Protein AF-A0A6P2D6J0-F1 (afdb_monomer_lite)

Secondary structure (DSSP, 8-state):
-------------------TT---SEEEEEEEEEEETTEEEEEEEEEEBPSSSSS-BPPPEEEEEEEE--GGGHHHHHHHHHHHHHHTTS-PEEEE-BTTB-THHHHS--BPTT----S-SEE--TT----SS--HHHHTSHHHHHHHHHHHHHHH-

pLDDT: mean 81.2, std 18.76, range [37.69, 97.62]

Radius of gyration: 19.28 Å; chains: 1; bounding box: 47×38×71 Å

Structure (mmCIF, N/CA/C/O backbone):
data_AF-A0A6P2D6J0-F1
#
_entry.id   AF-A0A6P2D6J0-F1
#
loop_
_atom_site.group_PDB
_atom_site.id
_atom_site.type_symbol
_atom_site.label_atom_id
_atom_site.label_alt_id
_atom_site.label_comp_id
_atom_site.label_asym_id
_atom_site.label_entity_id
_atom_site.label_seq_id
_atom_site.pdbx_PDB_ins_code
_atom_site.Cartn_x
_atom_site.Cartn_y
_atom_site.Cartn_z
_atom_site.occupancy
_atom_site.B_iso_or_equiv
_atom_site.auth_seq_id
_atom_site.auth_comp_id
_atom_site.auth_asym_id
_atom_site.auth_atom_id
_atom_site.pdbx_PDB_model_num
ATOM 1 N N . MET A 1 1 ? 31.123 -26.887 -52.096 1.00 39.44 1 MET A N 1
ATOM 2 C CA . MET A 1 1 ? 31.564 -25.493 -51.873 1.00 39.44 1 MET A CA 1
ATOM 3 C C . MET A 1 1 ? 30.601 -24.848 -50.894 1.00 39.44 1 MET A C 1
ATOM 5 O O . MET A 1 1 ? 29.450 -24.610 -51.234 1.00 39.44 1 MET A O 1
ATOM 9 N N . THR A 1 2 ? 31.045 -24.690 -49.653 1.00 40.06 2 THR A N 1
ATOM 10 C CA . THR A 1 2 ? 30.242 -24.267 -48.502 1.00 40.06 2 THR A CA 1
ATOM 11 C C . THR A 1 2 ? 30.037 -22.753 -48.548 1.00 40.06 2 THR A C 1
ATOM 13 O O . THR A 1 2 ? 31.012 -22.007 -48.539 1.00 40.06 2 THR A O 1
ATOM 16 N N . ARG A 1 3 ? 28.787 -22.286 -48.628 1.00 41.44 3 ARG A N 1
ATOM 17 C CA . ARG A 1 3 ? 28.443 -20.860 -48.526 1.00 41.44 3 ARG A CA 1
ATOM 18 C C . ARG A 1 3 ? 27.854 -20.601 -47.142 1.00 41.44 3 ARG A C 1
ATOM 20 O O . ARG A 1 3 ? 26.688 -20.892 -46.906 1.00 41.44 3 ARG A O 1
ATOM 27 N N . PHE A 1 4 ? 28.677 -20.089 -46.232 1.00 40.06 4 PHE A N 1
ATOM 28 C CA . PHE A 1 4 ? 28.226 -19.546 -44.952 1.00 40.06 4 PHE A CA 1
ATOM 29 C C . PHE A 1 4 ? 27.690 -18.127 -45.180 1.00 40.06 4 PHE A C 1
ATOM 31 O O . PHE A 1 4 ? 28.446 -17.230 -45.544 1.00 40.06 4 PHE A O 1
ATOM 38 N N . LEU A 1 5 ? 26.386 -17.930 -44.981 1.00 45.16 5 LEU A N 1
ATOM 39 C CA . LEU A 1 5 ? 25.784 -16.605 -44.832 1.00 45.16 5 LEU A CA 1
ATOM 40 C C . LEU A 1 5 ? 25.879 -16.214 -43.355 1.00 45.16 5 LEU A C 1
ATOM 42 O O . LEU A 1 5 ? 25.253 -16.833 -42.498 1.00 45.16 5 LEU A O 1
ATOM 46 N N . VAL A 1 6 ? 26.698 -15.206 -43.062 1.00 45.59 6 VAL A N 1
ATOM 47 C CA . VAL A 1 6 ? 26.835 -14.613 -41.729 1.00 45.59 6 VAL A CA 1
ATOM 48 C C . VAL A 1 6 ? 25.653 -13.670 -41.506 1.00 45.59 6 VAL A C 1
ATOM 50 O O . VAL A 1 6 ? 25.569 -12.616 -42.133 1.00 45.59 6 VAL A O 1
ATOM 53 N N . ALA A 1 7 ? 24.731 -14.049 -40.622 1.00 47.78 7 ALA A N 1
ATOM 54 C CA . ALA A 1 7 ? 23.700 -13.153 -40.113 1.00 47.78 7 ALA A CA 1
ATOM 55 C C . ALA A 1 7 ? 24.291 -12.318 -38.967 1.00 47.78 7 ALA A C 1
ATOM 57 O O . ALA A 1 7 ? 24.596 -12.843 -37.897 1.00 47.78 7 ALA A O 1
ATOM 58 N N . VAL A 1 8 ? 24.471 -11.016 -39.192 1.00 44.19 8 VAL A N 1
ATOM 59 C CA . VAL A 1 8 ? 24.846 -10.066 -38.137 1.00 44.19 8 VAL A CA 1
ATOM 60 C C . VAL A 1 8 ? 23.579 -9.705 -37.364 1.00 44.19 8 VAL A C 1
ATOM 62 O O . VAL A 1 8 ? 22.770 -8.898 -37.816 1.00 44.19 8 VAL A O 1
ATOM 65 N N . ALA A 1 9 ? 23.385 -10.335 -36.207 1.00 45.41 9 ALA A N 1
ATOM 66 C CA . ALA A 1 9 ? 22.351 -9.946 -35.258 1.00 45.41 9 ALA A CA 1
ATOM 67 C C . ALA A 1 9 ? 22.797 -8.666 -34.533 1.00 45.41 9 ALA A C 1
ATOM 69 O O . ALA A 1 9 ? 23.731 -8.684 -33.731 1.00 45.41 9 ALA A O 1
ATOM 70 N N . ALA A 1 10 ? 22.144 -7.543 -34.834 1.00 42.78 10 ALA A N 1
ATOM 71 C CA . ALA A 1 10 ? 22.329 -6.295 -34.107 1.00 42.78 10 ALA A CA 1
ATOM 72 C C . ALA A 1 10 ? 21.744 -6.441 -32.694 1.00 42.78 10 ALA A C 1
ATOM 74 O O . ALA A 1 10 ? 20.528 -6.441 -32.504 1.00 42.78 10 ALA A O 1
ATOM 75 N N . VAL A 1 11 ? 22.616 -6.586 -31.697 1.00 42.88 11 VAL A N 1
ATOM 76 C CA . VAL A 1 11 ? 22.232 -6.554 -30.284 1.00 42.88 11 VAL A CA 1
ATOM 77 C C . VAL A 1 11 ? 21.921 -5.103 -29.923 1.00 42.88 11 VAL A C 1
ATOM 79 O O . VAL A 1 11 ? 22.819 -4.301 -29.674 1.00 42.88 11 VAL A O 1
ATOM 82 N N . VAL A 1 12 ? 20.638 -4.749 -29.910 1.00 46.84 12 VAL A N 1
ATOM 83 C CA . VAL A 1 12 ? 20.171 -3.490 -29.324 1.00 46.84 12 VAL A CA 1
ATOM 84 C C . VAL A 1 12 ? 20.240 -3.651 -27.806 1.00 46.84 12 VAL A C 1
ATOM 86 O O . VAL A 1 12 ? 19.321 -4.177 -27.183 1.00 46.84 12 VAL A O 1
ATOM 89 N N . ILE A 1 13 ? 21.357 -3.245 -27.200 1.00 45.59 13 ILE A N 1
ATOM 90 C CA . ILE A 1 13 ? 21.464 -3.148 -25.742 1.00 45.59 13 ILE A CA 1
ATOM 91 C C . ILE A 1 13 ? 20.666 -1.911 -25.328 1.00 45.59 13 ILE A C 1
ATOM 93 O O . ILE A 1 13 ? 21.148 -0.783 -25.411 1.00 45.59 13 ILE A O 1
ATOM 97 N N . GLY A 1 14 ? 19.412 -2.123 -24.929 1.00 37.69 14 GLY A N 1
ATOM 98 C CA . GLY A 1 14 ? 18.572 -1.093 -24.331 1.00 37.69 14 GLY A CA 1
ATOM 99 C C . GLY A 1 14 ? 19.132 -0.675 -22.974 1.00 37.69 14 GLY A C 1
ATOM 100 O O . GLY A 1 14 ? 18.749 -1.224 -21.946 1.00 37.69 14 GLY A O 1
ATOM 101 N N . ALA A 1 15 ? 20.043 0.296 -22.962 1.00 45.00 15 ALA A N 1
ATOM 102 C CA . ALA A 1 15 ? 20.444 0.990 -21.747 1.00 45.00 15 ALA A CA 1
ATOM 103 C C . ALA A 1 15 ? 19.321 1.961 -21.352 1.00 45.00 15 ALA A C 1
ATOM 105 O O . ALA A 1 15 ? 19.291 3.116 -21.774 1.00 45.00 15 ALA A O 1
ATOM 106 N N . GLY A 1 16 ? 18.349 1.462 -20.585 1.00 47.41 16 GLY A N 1
ATOM 107 C CA . GLY A 1 16 ? 17.379 2.318 -19.910 1.00 47.41 16 GLY A CA 1
ATOM 108 C C . GLY A 1 16 ? 18.084 3.258 -18.919 1.00 47.41 16 GLY A C 1
ATOM 109 O O . GLY A 1 16 ? 19.147 2.908 -18.401 1.00 47.41 16 GLY A O 1
ATOM 110 N N . PRO A 1 17 ? 17.527 4.451 -18.647 1.00 43.59 17 PRO A N 1
ATOM 111 C CA . PRO A 1 17 ? 18.128 5.411 -17.728 1.00 43.59 17 PRO A CA 1
ATOM 112 C C . PRO A 1 17 ? 18.311 4.784 -16.340 1.00 43.59 17 PRO A C 1
ATOM 114 O O . PRO A 1 17 ? 17.346 4.405 -15.675 1.00 43.59 17 PRO A O 1
ATOM 117 N N . ALA A 1 18 ? 19.566 4.681 -15.900 1.00 43.03 18 ALA A N 1
ATOM 118 C CA . ALA A 1 18 ? 19.915 4.255 -14.554 1.00 43.03 18 ALA A CA 1
ATOM 119 C C . ALA A 1 18 ? 19.621 5.406 -13.582 1.00 43.03 18 ALA A C 1
ATOM 121 O O . ALA A 1 18 ? 20.423 6.322 -13.405 1.00 43.03 18 ALA A O 1
ATOM 122 N N . LEU A 1 19 ? 18.434 5.390 -12.978 1.00 53.25 19 LEU A N 1
ATOM 123 C CA . LEU A 1 19 ? 18.080 6.318 -11.908 1.00 53.25 19 LEU A CA 1
ATOM 124 C C . LEU A 1 19 ? 18.897 5.949 -10.663 1.00 53.25 19 LEU A C 1
ATOM 126 O O . LEU A 1 19 ? 18.784 4.839 -10.145 1.00 53.25 19 LEU A O 1
ATOM 130 N N . ALA A 1 20 ? 19.721 6.884 -10.184 1.00 52.94 20 ALA A N 1
ATOM 131 C CA . ALA A 1 20 ? 20.723 6.667 -9.132 1.00 52.94 20 ALA A CA 1
ATOM 132 C C . ALA A 1 20 ? 20.158 6.245 -7.753 1.00 52.94 20 ALA A C 1
ATOM 134 O O . ALA A 1 20 ? 20.932 5.929 -6.857 1.00 52.94 20 ALA A O 1
ATOM 135 N N . GLY A 1 21 ? 18.830 6.217 -7.580 1.00 58.06 21 GLY A N 1
ATOM 136 C CA . GLY A 1 21 ? 18.146 5.764 -6.359 1.00 58.06 21 GLY A CA 1
ATOM 137 C C . GLY A 1 21 ? 17.448 4.403 -6.467 1.00 58.06 21 GLY A C 1
ATOM 138 O O . GLY A 1 21 ? 16.756 4.005 -5.534 1.00 58.06 21 GLY A O 1
ATOM 139 N N . GLY A 1 22 ? 17.575 3.695 -7.597 1.00 66.44 22 GLY A N 1
ATOM 140 C CA . GLY A 1 22 ? 16.778 2.493 -7.867 1.00 66.44 22 GLY A CA 1
ATOM 141 C C . GLY A 1 22 ? 15.268 2.786 -7.930 1.00 66.44 22 GLY A C 1
ATOM 142 O O . GLY A 1 22 ? 14.812 3.866 -7.546 1.00 66.44 22 GLY A O 1
ATOM 143 N N . PRO A 1 23 ? 14.454 1.872 -8.473 1.00 73.94 23 PRO A N 1
ATOM 144 C CA . PRO A 1 23 ? 13.021 2.098 -8.536 1.00 73.94 23 PRO A CA 1
ATOM 145 C C . PRO A 1 23 ? 12.361 1.926 -7.155 1.00 73.94 23 PRO A C 1
ATOM 147 O O . PRO A 1 23 ? 12.821 1.104 -6.358 1.00 73.94 23 PRO A O 1
ATOM 150 N N . PRO A 1 24 ? 11.291 2.687 -6.853 1.00 84.75 24 PRO A N 1
ATOM 151 C CA . PRO A 1 24 ? 10.465 2.455 -5.675 1.00 84.75 24 PRO A CA 1
ATOM 152 C C . PRO A 1 24 ? 9.993 1.000 -5.589 1.00 84.75 24 PRO A C 1
ATOM 154 O O . PRO A 1 24 ? 9.363 0.520 -6.526 1.00 84.75 24 PRO A O 1
ATOM 157 N N . PRO A 1 25 ? 10.245 0.292 -4.482 1.00 88.12 25 PRO A N 1
ATOM 158 C CA . PRO A 1 25 ? 9.988 -1.141 -4.397 1.00 88.12 25 PRO A CA 1
ATOM 159 C C . PRO A 1 25 ? 8.504 -1.517 -4.374 1.00 88.12 25 PRO A C 1
ATOM 161 O O . PRO A 1 25 ? 8.172 -2.681 -4.567 1.00 88.12 25 PRO A O 1
ATOM 164 N N . VAL A 1 26 ? 7.591 -0.579 -4.126 1.00 91.31 26 VAL A N 1
ATOM 165 C CA . VAL A 1 26 ? 6.152 -0.855 -4.145 1.00 91.31 26 VAL A CA 1
ATOM 166 C C . VAL A 1 26 ? 5.429 0.260 -4.887 1.00 91.31 26 VAL A C 1
ATOM 168 O O . VAL A 1 26 ? 5.691 1.441 -4.658 1.00 91.31 26 VAL A O 1
ATOM 171 N N . TYR A 1 27 ? 4.471 -0.113 -5.737 1.00 92.25 27 TYR A N 1
ATOM 172 C CA . TYR A 1 27 ? 3.488 0.821 -6.280 1.00 92.25 27 TYR A CA 1
ATOM 173 C C . TYR A 1 27 ? 2.068 0.388 -5.928 1.00 92.25 27 TYR A C 1
ATOM 175 O O . TYR A 1 27 ? 1.743 -0.801 -5.932 1.00 92.25 27 TYR A O 1
ATOM 183 N N . VAL A 1 28 ? 1.212 1.371 -5.650 1.00 94.31 28 VAL A N 1
ATOM 184 C CA . VAL A 1 28 ? -0.175 1.158 -5.231 1.00 94.31 28 VAL A CA 1
ATOM 185 C C . VAL A 1 28 ? -1.108 2.074 -6.010 1.00 94.31 28 VAL A C 1
ATOM 187 O O . VAL A 1 28 ? -0.940 3.289 -5.994 1.00 94.31 28 VAL A O 1
ATOM 190 N N . VAL A 1 29 ? -2.130 1.517 -6.655 1.00 93.75 29 VAL A N 1
ATOM 191 C CA . VAL A 1 29 ? -3.295 2.292 -7.101 1.00 93.75 29 VAL A CA 1
ATOM 192 C C . VAL A 1 29 ? -4.374 2.141 -6.043 1.00 93.75 29 VAL A C 1
ATOM 194 O O . VAL A 1 29 ? -4.861 1.040 -5.798 1.00 93.75 29 VAL A O 1
ATOM 197 N N . VAL A 1 30 ? -4.710 3.252 -5.394 1.00 94.75 30 VAL A N 1
ATOM 198 C CA . VAL A 1 30 ? -5.575 3.267 -4.213 1.00 94.75 30 VAL A CA 1
ATOM 199 C C . VAL A 1 30 ? -7.030 3.430 -4.640 1.00 94.75 30 VAL A C 1
ATOM 201 O O . VAL A 1 30 ? -7.407 4.456 -5.207 1.00 94.75 30 VAL A O 1
ATOM 204 N N . ASP A 1 31 ? -7.859 2.439 -4.330 1.00 95.12 31 ASP A N 1
ATOM 205 C CA . ASP A 1 31 ? -9.294 2.462 -4.621 1.00 95.12 31 ASP A CA 1
ATOM 206 C C . ASP A 1 31 ? -10.074 3.112 -3.470 1.00 95.12 31 ASP A C 1
ATOM 208 O O . ASP A 1 31 ? -10.908 3.990 -3.688 1.00 95.12 31 ASP A O 1
ATOM 212 N N . LYS A 1 32 ? -9.777 2.718 -2.226 1.00 95.94 32 LYS A N 1
ATOM 213 C CA . LYS A 1 32 ? -10.434 3.228 -1.015 1.00 95.94 32 LYS A CA 1
ATOM 214 C C . LYS A 1 32 ? -9.482 3.168 0.171 1.00 95.94 32 LYS A C 1
ATOM 216 O O . LYS A 1 32 ? -8.678 2.249 0.285 1.00 95.94 32 LYS A O 1
ATOM 221 N N . VAL A 1 33 ? -9.630 4.110 1.097 1.00 96.38 33 VAL A N 1
ATOM 222 C CA . VAL A 1 33 ? -8.928 4.093 2.384 1.00 96.38 33 VAL A CA 1
ATOM 223 C C . VAL A 1 33 ? -9.942 4.211 3.509 1.00 96.38 33 VAL A C 1
ATOM 225 O O . VAL A 1 33 ? -10.928 4.937 3.399 1.00 96.38 33 VAL A O 1
ATOM 228 N N . THR A 1 34 ? -9.735 3.464 4.585 1.00 96.31 34 THR A N 1
ATOM 229 C CA . THR A 1 34 ? -10.490 3.598 5.833 1.00 96.31 34 THR A CA 1
ATOM 230 C C . THR A 1 34 ? -9.505 3.864 6.954 1.00 96.31 34 THR A C 1
ATOM 232 O O . THR A 1 34 ? -8.551 3.111 7.135 1.00 96.31 34 THR A O 1
ATOM 235 N N . VAL A 1 35 ? -9.720 4.969 7.660 1.00 95.44 35 VAL A N 1
ATOM 236 C CA . VAL A 1 35 ? -8.875 5.408 8.767 1.00 95.44 35 VAL A CA 1
ATOM 237 C C . VAL A 1 35 ? -9.665 5.238 10.054 1.00 95.44 35 VAL A C 1
ATOM 239 O O . VAL A 1 35 ? -10.752 5.792 10.201 1.00 95.44 35 VAL A O 1
ATOM 242 N N . GLU A 1 36 ? -9.107 4.463 10.971 1.00 94.38 36 GLU A N 1
ATOM 243 C CA . GLU A 1 36 ? -9.586 4.268 12.335 1.00 94.38 36 GLU A CA 1
ATOM 244 C C . GLU A 1 36 ? -8.560 4.872 13.310 1.00 94.38 36 GLU A C 1
ATOM 246 O O . GLU A 1 36 ? -7.462 5.270 12.915 1.00 94.38 36 GLU A O 1
ATOM 251 N N . ALA A 1 37 ? -8.895 4.951 14.601 1.00 92.50 37 ALA A N 1
ATOM 252 C CA . ALA A 1 37 ? -8.047 5.623 15.591 1.00 92.50 37 ALA A CA 1
ATOM 253 C C . ALA A 1 37 ? -6.622 5.038 15.681 1.00 92.50 37 ALA A C 1
ATOM 255 O O . ALA A 1 37 ? -5.659 5.786 15.860 1.00 92.50 37 ALA A O 1
ATOM 256 N N . ASN A 1 38 ? -6.504 3.717 15.535 1.00 95.12 38 ASN A N 1
ATOM 257 C CA . ASN A 1 38 ? -5.274 2.948 15.711 1.00 95.12 38 ASN A CA 1
ATOM 258 C C . ASN A 1 38 ? -4.870 2.147 14.462 1.00 95.12 38 ASN A C 1
ATOM 260 O O . ASN A 1 38 ? -4.010 1.272 14.558 1.00 95.12 38 ASN A O 1
ATOM 264 N N . LYS A 1 39 ? -5.510 2.377 13.309 1.00 95.81 39 LYS A N 1
ATOM 265 C CA . LYS A 1 39 ? -5.331 1.523 12.132 1.00 95.81 39 LYS A CA 1
ATOM 266 C C . LYS A 1 39 ? -5.725 2.226 10.837 1.00 95.81 39 LYS A C 1
ATOM 268 O O . LYS A 1 39 ? -6.716 2.951 10.796 1.00 95.81 39 LYS A O 1
ATOM 273 N N . VAL A 1 40 ? -5.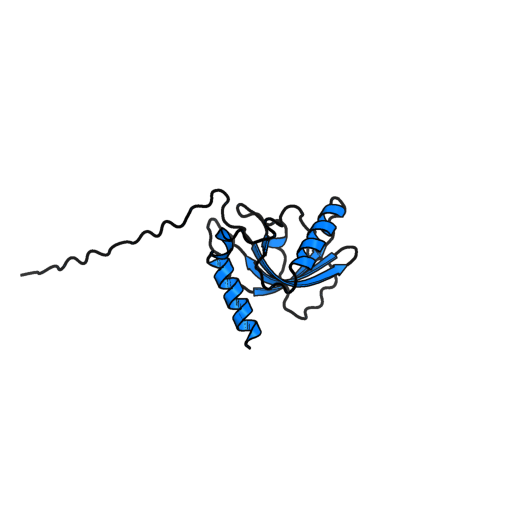012 1.928 9.758 1.00 96.81 40 VAL A N 1
ATOM 274 C CA . VAL A 1 40 ? -5.382 2.289 8.388 1.00 96.81 40 VAL A CA 1
ATOM 275 C C . VAL A 1 40 ? -5.600 1.032 7.557 1.00 96.81 40 VAL A C 1
ATOM 277 O O . VAL A 1 40 ? -4.830 0.076 7.620 1.00 96.81 40 VAL A O 1
ATOM 280 N N . THR A 1 41 ? -6.660 1.040 6.757 1.00 97.31 41 THR A N 1
ATOM 281 C CA . THR A 1 41 ? -6.965 -0.019 5.794 1.00 97.31 41 THR A CA 1
ATOM 282 C C . THR A 1 41 ? -6.943 0.565 4.390 1.00 97.31 41 THR A C 1
ATOM 284 O O . THR A 1 41 ? -7.686 1.502 4.094 1.00 97.31 41 THR A O 1
ATOM 287 N N . ILE A 1 42 ? -6.090 0.017 3.528 1.00 96.94 42 ILE A N 1
ATOM 288 C CA . ILE A 1 42 ? -5.859 0.477 2.157 1.00 96.94 42 ILE A CA 1
ATOM 289 C C . ILE A 1 42 ? -6.376 -0.602 1.209 1.00 96.94 42 ILE A C 1
ATOM 291 O O . ILE A 1 42 ? -5.835 -1.705 1.158 1.00 96.94 42 ILE A O 1
ATOM 295 N N . HIS A 1 43 ? -7.421 -0.275 0.456 1.00 97.62 43 HIS A N 1
ATOM 296 C CA . HIS A 1 43 ? -7.925 -1.093 -0.641 1.00 97.62 43 HIS A CA 1
ATOM 297 C C . HIS A 1 43 ? -7.314 -0.599 -1.943 1.00 97.62 43 HIS A C 1
ATOM 299 O O . HIS A 1 43 ? -7.336 0.605 -2.224 1.00 97.62 43 HIS A O 1
ATOM 305 N N . GLY A 1 44 ? -6.816 -1.516 -2.760 1.00 96.69 44 GLY A N 1
ATOM 306 C CA . GLY A 1 44 ? -6.243 -1.132 -4.035 1.00 96.69 44 GLY A CA 1
ATOM 307 C C . GLY A 1 44 ? -5.637 -2.278 -4.815 1.00 96.69 44 GLY A C 1
ATOM 308 O O . GLY A 1 44 ? -5.815 -3.458 -4.506 1.00 96.69 44 GLY A O 1
ATOM 309 N N . SER A 1 45 ? -4.898 -1.888 -5.844 1.00 97.06 45 SER A N 1
ATOM 310 C CA . SER A 1 45 ? -4.041 -2.780 -6.613 1.00 97.06 45 SER A CA 1
ATOM 311 C C . SER A 1 45 ? -2.587 -2.488 -6.278 1.00 97.06 45 SER A C 1
ATOM 313 O O . SER A 1 45 ? -2.172 -1.329 -6.263 1.00 97.06 45 SER A O 1
ATOM 315 N N . PHE A 1 46 ? -1.824 -3.539 -6.023 1.00 96.19 46 PHE A N 1
ATOM 316 C CA . PHE A 1 46 ? -0.457 -3.484 -5.532 1.00 96.19 46 PHE A CA 1
ATOM 317 C C . PHE A 1 46 ? 0.456 -4.200 -6.513 1.00 96.19 46 PHE A C 1
ATOM 319 O O . PHE A 1 46 ? 0.091 -5.231 -7.070 1.00 96.19 46 PHE A O 1
ATOM 326 N N . ILE A 1 47 ? 1.662 -3.680 -6.683 1.00 94.38 47 ILE A N 1
ATOM 327 C CA . ILE A 1 47 ? 2.762 -4.387 -7.330 1.00 94.38 47 ILE A CA 1
ATOM 328 C C . ILE A 1 47 ? 4.017 -4.163 -6.487 1.00 94.38 47 ILE A C 1
ATOM 330 O O . ILE A 1 47 ? 4.257 -3.048 -6.014 1.00 94.38 47 ILE A O 1
ATOM 334 N N . ARG A 1 48 ? 4.788 -5.225 -6.258 1.00 93.50 48 ARG A N 1
ATOM 335 C CA . ARG A 1 48 ? 5.978 -5.207 -5.403 1.00 93.50 48 ARG A CA 1
ATOM 336 C C . ARG A 1 48 ? 7.197 -5.652 -6.176 1.00 93.50 48 ARG A C 1
ATOM 338 O O . ARG A 1 48 ? 7.088 -6.473 -7.083 1.00 93.50 48 ARG A O 1
ATOM 345 N N . LEU A 1 49 ? 8.344 -5.115 -5.799 1.00 89.25 49 LEU A N 1
ATOM 346 C CA . LEU A 1 49 ? 9.635 -5.634 -6.192 1.00 89.25 49 LEU A CA 1
ATOM 347 C C . LEU A 1 49 ? 9.750 -7.065 -5.667 1.00 89.25 49 LEU A C 1
ATOM 349 O O . LEU A 1 49 ? 9.422 -7.341 -4.512 1.00 89.25 49 LEU A O 1
ATOM 353 N N . LYS A 1 50 ? 10.195 -7.970 -6.529 1.00 86.75 50 LYS A N 1
ATOM 354 C CA . LYS A 1 50 ? 10.456 -9.355 -6.163 1.00 86.75 50 LYS A CA 1
ATOM 355 C C . LYS A 1 50 ? 11.661 -9.416 -5.224 1.00 86.75 50 LYS A C 1
ATOM 357 O O . LYS A 1 50 ? 12.623 -8.668 -5.402 1.00 86.75 50 LYS A O 1
ATOM 362 N N . GLU A 1 51 ? 11.646 -10.339 -4.264 1.00 72.88 51 GLU A N 1
ATOM 363 C CA . GLU A 1 51 ? 12.827 -10.602 -3.437 1.00 72.88 51 GLU A CA 1
ATOM 364 C C . GLU A 1 51 ? 14.038 -10.984 -4.311 1.00 72.88 51 GLU A C 1
ATOM 366 O O . GLU A 1 51 ? 13.976 -11.906 -5.130 1.00 72.88 51 GLU A O 1
ATOM 371 N N . GLY A 1 52 ? 15.148 -10.258 -4.143 1.00 61.28 52 GLY A N 1
ATOM 372 C CA . GLY A 1 52 ? 16.377 -10.425 -4.923 1.00 61.28 52 GLY A CA 1
ATOM 373 C C . GLY A 1 52 ? 17.005 -9.088 -5.333 1.00 61.28 52 GLY A C 1
ATOM 374 O O . GLY A 1 52 ? 16.430 -8.022 -5.136 1.00 61.28 52 GLY A O 1
ATOM 375 N N . ARG A 1 53 ? 18.222 -9.120 -5.894 1.00 54.72 53 ARG A N 1
ATOM 376 C CA . ARG A 1 53 ? 18.843 -7.919 -6.484 1.00 54.72 53 ARG A CA 1
ATOM 377 C C . ARG A 1 53 ? 18.278 -7.713 -7.890 1.00 54.72 53 ARG A C 1
ATOM 379 O O . ARG A 1 53 ? 18.420 -8.609 -8.715 1.00 54.72 53 ARG A O 1
ATOM 386 N N . GLY A 1 54 ? 17.704 -6.546 -8.184 1.00 65.69 54 GLY A N 1
ATOM 387 C CA . GLY A 1 54 ? 17.252 -6.206 -9.536 1.00 65.69 54 GLY A CA 1
ATOM 388 C C . GLY A 1 54 ? 16.116 -5.187 -9.576 1.00 65.69 54 GLY A C 1
ATOM 389 O O . GLY A 1 54 ? 15.846 -4.500 -8.595 1.00 65.69 54 GLY A O 1
ATOM 390 N N . ALA A 1 55 ? 15.467 -5.101 -10.738 1.00 72.38 55 ALA A N 1
ATOM 391 C CA . ALA A 1 55 ? 14.303 -4.252 -11.008 1.00 72.38 55 ALA A CA 1
ATOM 392 C C . ALA A 1 55 ? 13.068 -5.085 -11.406 1.00 72.38 55 ALA A C 1
ATOM 394 O O . ALA A 1 55 ? 12.172 -4.582 -12.084 1.00 72.38 55 ALA A O 1
ATOM 395 N N . ASP A 1 56 ? 13.040 -6.361 -11.011 1.00 85.31 56 ASP A N 1
ATOM 396 C CA . ASP A 1 56 ? 11.951 -7.282 -11.325 1.00 85.31 56 ASP A CA 1
ATOM 397 C C . ASP A 1 56 ? 10.822 -7.134 -10.312 1.00 85.31 56 ASP A C 1
ATOM 399 O O . ASP A 1 56 ? 11.046 -7.134 -9.102 1.00 85.31 56 ASP A O 1
ATOM 403 N N . TYR A 1 57 ? 9.597 -7.046 -10.818 1.00 90.31 57 TYR A N 1
ATOM 404 C CA . TYR A 1 57 ? 8.392 -6.926 -10.009 1.00 90.31 57 TYR A CA 1
ATOM 405 C C . TYR A 1 57 ? 7.564 -8.201 -10.096 1.00 90.31 57 TYR A C 1
ATOM 407 O O . TYR A 1 57 ? 7.553 -8.897 -11.113 1.00 90.31 57 TYR A O 1
ATOM 415 N N . GLU A 1 58 ? 6.846 -8.491 -9.022 1.00 92.44 58 GLU A N 1
ATOM 416 C CA . GLU A 1 58 ? 5.785 -9.486 -9.019 1.00 92.44 58 GLU A CA 1
ATOM 417 C C . GLU A 1 58 ? 4.634 -9.067 -9.946 1.00 92.44 58 GLU A C 1
ATOM 419 O O . GLU A 1 58 ? 4.533 -7.919 -10.387 1.00 92.44 58 GLU A O 1
ATOM 424 N N . ALA A 1 59 ? 3.732 -10.005 -10.241 1.00 94.06 59 ALA A N 1
ATOM 425 C CA . ALA A 1 59 ? 2.493 -9.665 -10.928 1.00 94.06 59 ALA A CA 1
ATOM 426 C C . ALA A 1 59 ? 1.630 -8.745 -10.040 1.00 94.06 59 ALA A C 1
ATOM 428 O O . ALA A 1 59 ? 1.600 -8.932 -8.821 1.00 94.06 59 ALA A O 1
ATOM 429 N N . PRO A 1 60 ? 0.907 -7.768 -10.618 1.00 96.25 60 PRO A N 1
ATOM 430 C CA . PRO A 1 60 ? 0.014 -6.927 -9.840 1.00 96.25 60 PRO A CA 1
ATOM 431 C C . PRO A 1 60 ? -1.120 -7.759 -9.235 1.00 96.25 60 PRO A C 1
ATOM 433 O O . PRO A 1 60 ? -1.672 -8.651 -9.881 1.00 96.25 60 PRO A O 1
ATOM 436 N N . VAL A 1 61 ? -1.487 -7.436 -7.999 1.00 96.81 61 VAL A N 1
ATOM 437 C CA . VAL A 1 61 ? -2.564 -8.097 -7.260 1.00 96.81 61 VAL A CA 1
ATOM 438 C C . VAL A 1 61 ? -3.557 -7.074 -6.737 1.00 96.81 61 VAL A C 1
ATOM 440 O O . VAL A 1 61 ? -3.188 -5.977 -6.321 1.00 96.81 61 VAL A O 1
ATOM 443 N N . GLU A 1 62 ? -4.831 -7.441 -6.727 1.00 97.06 62 GLU A N 1
ATOM 444 C CA . GLU A 1 62 ? -5.868 -6.673 -6.049 1.00 97.06 62 GLU A CA 1
ATOM 445 C C . GLU A 1 62 ? -6.057 -7.181 -4.621 1.00 97.06 62 GLU A C 1
ATOM 447 O O . GLU A 1 62 ? -6.107 -8.391 -4.378 1.00 97.06 62 GLU A O 1
ATOM 452 N N . GLY A 1 63 ? -6.220 -6.259 -3.674 1.00 96.81 63 GLY A N 1
ATOM 453 C CA . GLY A 1 63 ? -6.522 -6.651 -2.312 1.00 96.81 63 GLY A CA 1
ATOM 454 C C . GLY A 1 63 ? -6.622 -5.513 -1.313 1.00 96.81 63 GLY A C 1
ATOM 455 O O . GLY A 1 63 ? -6.947 -4.368 -1.639 1.00 96.81 63 GLY A O 1
ATOM 456 N N . VAL A 1 64 ? -6.377 -5.879 -0.059 1.00 97.44 64 VAL A N 1
ATOM 457 C CA . VAL A 1 64 ? -6.509 -5.020 1.113 1.00 97.44 64 VAL A CA 1
ATOM 458 C C . VAL A 1 64 ? -5.294 -5.199 2.014 1.00 97.44 64 VAL A C 1
ATOM 460 O O . VAL A 1 64 ? -4.937 -6.323 2.362 1.00 97.44 64 VAL A O 1
ATOM 463 N N . VAL A 1 65 ? -4.687 -4.087 2.414 1.00 97.31 65 VAL A N 1
ATOM 464 C CA . VAL A 1 65 ? -3.606 -4.035 3.405 1.00 97.31 65 VAL A CA 1
ATOM 465 C C . VAL A 1 65 ? -4.112 -3.320 4.650 1.00 97.31 65 VAL A C 1
ATOM 467 O O . VAL A 1 65 ? -4.789 -2.297 4.539 1.00 97.31 65 VAL A O 1
ATOM 470 N N . CYS A 1 66 ? -3.785 -3.845 5.831 1.00 97.25 66 CYS A N 1
ATOM 471 C CA . CYS A 1 66 ? -4.238 -3.304 7.104 1.00 97.25 66 CYS A CA 1
ATOM 472 C C . CYS A 1 66 ? -3.061 -3.079 8.061 1.00 97.25 66 CYS A C 1
ATOM 474 O O . CYS A 1 66 ? -2.402 -4.027 8.486 1.00 97.25 66 CYS A O 1
ATOM 476 N N . LEU A 1 67 ? -2.790 -1.817 8.391 1.00 97.31 67 LEU A N 1
ATOM 477 C CA . LEU A 1 67 ? -1.613 -1.406 9.159 1.00 97.31 67 LEU A CA 1
ATOM 478 C C . LEU A 1 67 ?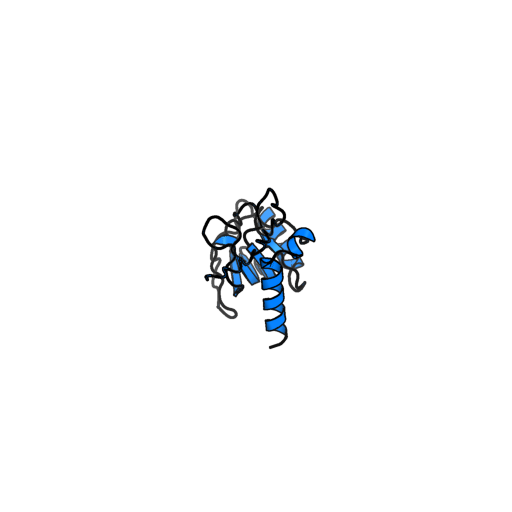 -2.019 -0.667 10.428 1.00 97.31 67 LEU A C 1
ATOM 480 O O . LEU A 1 67 ? -2.947 0.139 10.416 1.00 97.31 67 LEU A O 1
ATOM 484 N N . GLY A 1 68 ? -1.317 -0.947 11.517 1.00 97.06 68 GLY A N 1
ATOM 485 C CA . GLY A 1 68 ? -1.554 -0.381 12.839 1.00 97.06 68 GLY A CA 1
ATOM 486 C C . GLY A 1 68 ? -0.798 0.921 13.047 1.00 97.06 68 GLY A C 1
ATOM 487 O O . GLY A 1 68 ? 0.192 1.192 12.375 1.00 97.06 68 GLY A O 1
ATOM 488 N N . LEU A 1 69 ? -1.264 1.732 13.986 1.00 96.81 69 LEU A N 1
ATOM 489 C CA . LEU A 1 69 ? -0.563 2.928 14.436 1.00 96.81 69 LEU A CA 1
ATOM 490 C C . LEU A 1 69 ? 0.761 2.547 15.111 1.00 96.81 69 LEU A C 1
ATOM 492 O O . LEU A 1 69 ? 0.750 1.771 16.061 1.00 96.81 69 LEU A O 1
ATOM 496 N N . ASP A 1 70 ? 1.873 3.138 14.674 1.00 95.88 70 ASP A N 1
ATOM 497 C CA . ASP A 1 70 ? 3.061 3.246 15.524 1.00 95.88 70 ASP A CA 1
ATOM 498 C C . ASP A 1 70 ? 2.838 4.419 16.490 1.00 95.88 70 ASP A C 1
ATOM 500 O O . ASP A 1 70 ? 2.850 5.587 16.089 1.00 95.88 70 ASP A O 1
ATOM 504 N N . GLU A 1 71 ? 2.608 4.112 17.768 1.00 94.69 71 GLU A N 1
ATOM 505 C CA . GLU A 1 71 ? 2.348 5.111 18.813 1.00 94.69 71 GLU A CA 1
ATOM 506 C C . GLU A 1 71 ? 3.512 6.097 18.990 1.00 94.69 71 GLU A C 1
ATOM 508 O O . GLU A 1 71 ? 3.300 7.263 19.326 1.00 94.69 71 GLU A O 1
ATOM 513 N N . ARG A 1 72 ? 4.752 5.675 18.703 1.00 96.06 72 ARG A N 1
ATOM 514 C CA . ARG A 1 72 ? 5.939 6.543 18.799 1.00 96.06 72 ARG A CA 1
ATOM 515 C C . ARG A 1 72 ? 5.962 7.600 17.701 1.00 96.06 72 ARG A C 1
ATOM 517 O O . ARG A 1 72 ? 6.641 8.612 17.844 1.00 96.06 72 ARG A O 1
ATOM 524 N N . LYS A 1 73 ? 5.218 7.358 16.621 1.00 94.75 73 LYS A N 1
ATOM 525 C CA . LYS A 1 73 ? 5.148 8.181 15.411 1.00 94.75 73 LYS A CA 1
ATOM 526 C C . LYS A 1 73 ? 3.707 8.497 15.020 1.00 94.75 73 LYS A C 1
ATOM 528 O O . LYS A 1 73 ? 3.380 8.654 13.841 1.00 94.75 73 LYS A O 1
ATOM 533 N N . ALA A 1 74 ? 2.814 8.603 16.005 1.00 95.25 74 ALA A N 1
ATOM 534 C CA . ALA A 1 74 ? 1.379 8.662 15.751 1.00 95.25 74 ALA A CA 1
ATOM 535 C C . ALA A 1 74 ? 0.955 9.858 14.876 1.00 95.25 74 ALA A C 1
ATOM 537 O O . ALA A 1 74 ? 0.067 9.736 14.028 1.00 95.25 74 ALA A O 1
ATOM 538 N N . ALA A 1 75 ? 1.593 11.018 15.059 1.00 94.56 75 ALA A N 1
ATOM 539 C CA . ALA A 1 75 ? 1.318 12.217 14.267 1.00 94.56 75 ALA A CA 1
ATOM 540 C C . ALA A 1 75 ? 1.738 12.054 12.793 1.00 94.56 75 AL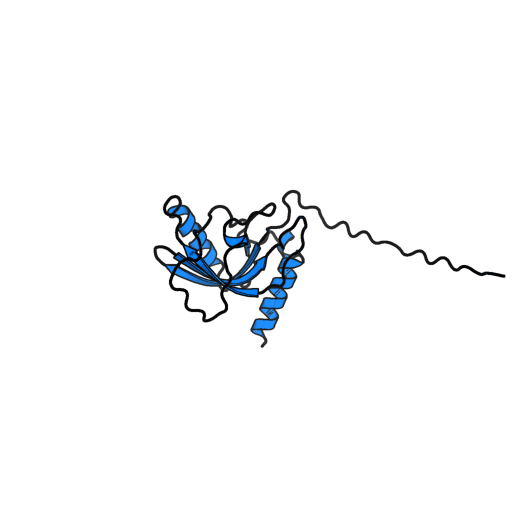A A C 1
ATOM 542 O O . ALA A 1 75 ? 0.991 12.429 11.884 1.00 94.56 75 ALA A O 1
ATOM 543 N N . GLU A 1 76 ? 2.899 11.447 12.549 1.00 94.19 76 GLU A N 1
ATOM 544 C CA . GLU A 1 76 ? 3.397 11.157 11.202 1.00 94.19 76 GLU A CA 1
ATOM 545 C C . GLU A 1 76 ? 2.537 10.096 10.511 1.00 94.19 76 GLU A C 1
ATOM 547 O O . GLU A 1 76 ? 2.136 10.295 9.364 1.00 94.19 76 GLU A O 1
ATOM 552 N N . CYS A 1 77 ? 2.155 9.032 11.230 1.00 94.81 77 CYS A N 1
ATOM 553 C CA . CYS A 1 77 ? 1.234 8.012 10.727 1.00 94.81 77 CYS A CA 1
ATOM 554 C C . CYS A 1 77 ? -0.064 8.653 10.236 1.00 94.81 77 CYS A C 1
ATOM 556 O O . CYS A 1 77 ? -0.443 8.480 9.083 1.00 94.81 77 CYS A O 1
ATOM 558 N N . ARG A 1 78 ? -0.722 9.466 11.072 1.00 94.62 78 ARG A N 1
ATOM 559 C CA . ARG A 1 78 ? -1.987 10.128 10.707 1.00 94.62 78 ARG A CA 1
ATOM 560 C C . ARG A 1 78 ? -1.829 11.093 9.534 1.00 94.62 78 ARG A C 1
ATOM 562 O O . ARG A 1 78 ? -2.728 11.188 8.698 1.00 94.62 78 ARG A O 1
ATOM 569 N N . THR A 1 79 ? -0.690 11.777 9.445 1.00 93.25 79 THR A N 1
ATOM 570 C CA . THR A 1 79 ? -0.374 12.647 8.306 1.00 93.25 79 THR A CA 1
ATOM 571 C C . THR A 1 79 ? -0.307 11.841 7.011 1.00 93.25 79 THR A C 1
ATOM 573 O O . THR A 1 79 ? -0.963 12.190 6.029 1.00 93.25 79 THR A O 1
ATOM 576 N N . GLU A 1 80 ? 0.432 10.735 7.012 1.00 93.69 80 GLU A N 1
ATOM 577 C CA . GLU A 1 80 ? 0.569 9.844 5.860 1.00 93.69 80 GLU A CA 1
ATOM 578 C C . GLU A 1 80 ? -0.727 9.093 5.521 1.00 93.69 80 GLU A C 1
ATOM 580 O O . GLU A 1 80 ? -1.075 8.955 4.350 1.00 93.69 80 GLU A O 1
ATOM 585 N N . TRP A 1 81 ? -1.527 8.707 6.515 1.00 95.12 81 TRP A N 1
ATOM 586 C CA . TRP A 1 81 ? -2.868 8.154 6.297 1.00 95.12 81 TRP A CA 1
ATOM 587 C C . TRP A 1 81 ? -3.789 9.158 5.597 1.00 95.12 81 TRP A C 1
ATOM 589 O O . TRP A 1 81 ? -4.576 8.781 4.728 1.00 95.12 81 TRP A O 1
ATOM 599 N N . GLY A 1 82 ? -3.643 10.452 5.895 1.00 93.06 82 GLY A N 1
ATOM 600 C CA . GLY A 1 82 ? -4.300 11.522 5.147 1.00 93.06 82 GLY A CA 1
ATOM 601 C C . GLY A 1 82 ? -3.839 11.616 3.688 1.00 93.06 82 GLY A C 1
ATOM 602 O O . GLY A 1 82 ? -4.639 11.940 2.810 1.00 93.06 82 GLY A O 1
ATOM 603 N N . GLN A 1 83 ? -2.574 11.305 3.393 1.00 91.62 83 GLN A N 1
ATOM 604 C CA . GLN A 1 83 ? -2.071 11.247 2.015 1.00 91.62 83 GLN A CA 1
ATOM 605 C C . GLN A 1 83 ? -2.660 10.054 1.257 1.00 91.62 83 GLN A C 1
ATOM 607 O O . GLN A 1 83 ? -3.120 10.223 0.127 1.00 91.62 83 GLN A O 1
ATOM 612 N N . TRP A 1 84 ? -2.745 8.885 1.900 1.00 93.19 84 TRP A N 1
ATOM 613 C CA . TRP A 1 84 ? -3.454 7.728 1.354 1.00 93.19 84 TRP A CA 1
ATOM 614 C C . TRP A 1 84 ? -4.910 8.064 1.027 1.00 93.19 84 TRP A C 1
ATOM 616 O O . TRP A 1 84 ? -5.375 7.795 -0.081 1.00 93.19 84 TRP A O 1
ATOM 626 N N . ALA A 1 85 ? -5.619 8.712 1.956 1.00 93.38 85 ALA A N 1
ATOM 627 C CA . ALA A 1 85 ? -7.003 9.127 1.748 1.00 93.38 85 ALA A CA 1
ATOM 628 C C . ALA A 1 85 ? -7.159 10.096 0.562 1.00 93.38 85 ALA A C 1
ATOM 630 O O . ALA A 1 85 ? -8.104 9.964 -0.210 1.00 93.38 85 ALA A O 1
ATOM 631 N N . LYS A 1 86 ? -6.215 11.026 0.363 1.00 91.12 86 LYS A N 1
ATOM 632 C CA . LYS A 1 86 ? -6.199 11.930 -0.803 1.00 91.12 86 LYS A CA 1
ATOM 633 C C . LYS A 1 86 ? -5.914 11.211 -2.126 1.00 91.12 86 LYS A C 1
ATOM 635 O O . LYS A 1 86 ? -6.358 11.675 -3.172 1.00 91.12 86 LYS A O 1
ATOM 640 N N . ALA A 1 87 ? -5.156 10.116 -2.099 1.00 89.75 87 ALA A N 1
ATOM 641 C CA . ALA A 1 87 ? -4.849 9.319 -3.286 1.00 89.75 87 ALA A CA 1
ATOM 642 C C . ALA A 1 87 ? -6.007 8.398 -3.710 1.00 89.75 87 ALA A C 1
ATOM 644 O O . ALA A 1 87 ? -6.074 8.002 -4.879 1.00 89.75 87 ALA A O 1
ATOM 645 N N . ALA A 1 88 ? -6.910 8.067 -2.784 1.00 93.25 88 ALA A N 1
ATOM 646 C CA . ALA A 1 88 ? -8.025 7.161 -3.022 1.00 93.25 88 ALA A CA 1
ATOM 647 C C . ALA A 1 88 ? -8.914 7.621 -4.188 1.00 93.25 88 ALA A C 1
ATOM 649 O O . ALA A 1 88 ? -9.300 8.785 -4.284 1.00 93.25 88 ALA A O 1
ATOM 650 N N . GLY A 1 89 ? -9.226 6.698 -5.098 1.00 90.75 89 GLY A N 1
ATOM 651 C CA . GLY A 1 89 ? -10.117 6.938 -6.235 1.00 90.75 89 GLY A CA 1
ATOM 652 C C . GLY A 1 89 ? -9.511 7.763 -7.375 1.00 90.75 89 GLY A C 1
ATOM 653 O O . GLY A 1 89 ? -10.125 7.877 -8.433 1.00 90.75 89 GLY A O 1
ATOM 654 N N . THR A 1 90 ? -8.291 8.291 -7.226 1.00 90.00 90 THR A N 1
ATOM 655 C CA . THR A 1 90 ? -7.643 9.104 -8.274 1.00 90.00 90 THR A CA 1
ATOM 656 C C . THR A 1 90 ? -7.210 8.287 -9.494 1.00 90.00 90 THR A C 1
ATOM 658 O O . THR A 1 90 ? -6.939 8.851 -10.553 1.00 90.00 90 THR A O 1
ATOM 661 N N . GLY A 1 91 ? -7.093 6.961 -9.348 1.00 88.12 91 GLY A N 1
ATOM 662 C CA . GLY A 1 91 ? -6.574 6.065 -10.386 1.00 88.12 91 GLY A CA 1
ATOM 663 C C . GLY A 1 91 ? -5.079 6.238 -10.673 1.00 88.12 91 GLY A C 1
ATOM 664 O O . GLY A 1 91 ? -4.577 5.671 -11.642 1.00 88.12 91 GLY A O 1
ATOM 665 N N . ARG A 1 92 ? -4.366 7.024 -9.858 1.00 87.31 92 ARG A N 1
ATOM 666 C CA . ARG A 1 92 ? -2.920 7.223 -9.967 1.00 87.31 92 ARG A CA 1
ATOM 667 C C . ARG A 1 92 ? -2.174 6.155 -9.176 1.00 87.31 92 ARG A C 1
ATOM 669 O O . ARG A 1 92 ? -2.621 5.750 -8.105 1.00 87.31 92 ARG A O 1
ATOM 676 N N . ALA A 1 93 ? -1.025 5.736 -9.700 1.00 89.00 93 ALA A N 1
ATOM 677 C CA . ALA A 1 93 ? -0.090 4.899 -8.963 1.00 89.00 93 ALA A CA 1
ATOM 678 C C . ALA A 1 93 ? 0.723 5.762 -7.987 1.00 89.00 93 ALA A C 1
ATOM 680 O O . ALA A 1 93 ? 1.281 6.791 -8.373 1.00 89.00 93 ALA A O 1
ATOM 681 N N . ILE A 1 94 ? 0.775 5.328 -6.733 1.00 88.62 94 ILE A N 1
ATOM 682 C CA . ILE A 1 94 ? 1.561 5.899 -5.643 1.00 88.62 94 ILE A CA 1
ATOM 683 C C . ILE A 1 94 ? 2.780 5.012 -5.443 1.00 88.62 94 ILE A C 1
ATOM 685 O O . ILE A 1 94 ? 2.627 3.802 -5.290 1.00 88.62 94 ILE A O 1
ATOM 689 N N . SER A 1 95 ? 3.975 5.589 -5.453 1.00 88.19 95 SER A N 1
ATOM 690 C CA . SER A 1 95 ? 5.186 4.877 -5.054 1.00 88.19 95 SER A CA 1
ATOM 691 C C . SER A 1 95 ? 5.317 4.841 -3.540 1.00 88.19 95 SER A C 1
ATOM 693 O O . SER A 1 95 ? 4.997 5.808 -2.850 1.00 88.19 95 SER A O 1
ATOM 695 N N . VAL A 1 96 ? 5.834 3.732 -3.033 1.00 89.25 96 VAL A N 1
ATOM 696 C CA . VAL A 1 96 ? 6.215 3.576 -1.637 1.00 89.25 96 VAL A CA 1
ATOM 697 C C . VAL A 1 96 ? 7.645 3.065 -1.607 1.00 89.25 96 VAL A C 1
ATOM 699 O O . VAL A 1 96 ? 7.974 2.073 -2.259 1.00 89.25 96 VAL A O 1
ATOM 702 N N . GLY A 1 97 ? 8.479 3.755 -0.842 1.00 84.56 97 GLY A N 1
ATOM 703 C CA . GLY A 1 97 ? 9.869 3.412 -0.637 1.00 84.56 97 GLY A CA 1
ATOM 704 C C . GLY A 1 97 ? 10.842 3.980 -1.665 1.00 84.56 97 GLY A C 1
ATOM 705 O O . GLY A 1 97 ? 10.466 4.635 -2.640 1.00 84.56 97 GLY A O 1
ATOM 706 N N . MET A 1 98 ? 12.121 3.696 -1.438 1.00 78.88 98 MET A N 1
ATOM 707 C CA . MET A 1 98 ? 13.240 4.031 -2.319 1.00 78.88 98 MET A CA 1
ATOM 708 C C . MET A 1 98 ? 14.376 3.023 -2.108 1.00 78.88 98 MET A C 1
ATOM 710 O O . MET A 1 98 ? 14.462 2.413 -1.046 1.00 78.88 98 MET A O 1
ATOM 714 N N . CYS A 1 99 ? 15.257 2.837 -3.098 1.00 76.50 99 CYS A N 1
ATOM 715 C CA . CYS A 1 99 ? 16.439 1.972 -2.982 1.00 76.50 99 CYS A CA 1
ATOM 716 C C . CYS A 1 99 ? 16.139 0.525 -2.532 1.00 76.50 99 CYS A C 1
ATOM 718 O O . CYS A 1 99 ? 16.970 -0.098 -1.875 1.00 76.50 99 CYS A O 1
ATOM 720 N N . GLY A 1 100 ? 14.968 -0.020 -2.877 1.00 76.38 100 GLY A N 1
ATOM 721 C CA . GLY A 1 100 ? 14.572 -1.377 -2.480 1.00 76.38 100 GLY A CA 1
ATOM 722 C C . GLY A 1 100 ? 13.934 -1.496 -1.090 1.00 76.38 100 GLY A C 1
ATOM 723 O O . GLY A 1 100 ? 13.530 -2.594 -0.727 1.00 76.38 100 GLY A O 1
ATOM 724 N N . ASP A 1 101 ? 13.784 -0.398 -0.343 1.00 81.88 101 ASP A N 1
ATOM 725 C CA . ASP A 1 101 ? 13.119 -0.386 0.964 1.00 81.88 101 ASP A CA 1
ATOM 726 C C . ASP A 1 101 ? 11.785 0.374 0.921 1.00 81.88 101 ASP A C 1
ATOM 728 O O . ASP A 1 101 ? 11.727 1.502 0.438 1.00 81.88 101 ASP A O 1
ATOM 732 N N . ALA A 1 102 ? 10.712 -0.257 1.403 1.00 85.31 102 ALA A N 1
ATOM 733 C CA . ALA A 1 102 ? 9.352 0.288 1.530 1.00 85.31 102 ALA A CA 1
ATOM 734 C C . ALA A 1 102 ? 8.792 0.111 2.952 1.00 85.31 102 ALA A C 1
ATOM 736 O O . ALA A 1 102 ? 7.579 0.225 3.164 1.00 85.31 102 ALA A O 1
ATOM 737 N N . GLY A 1 103 ? 9.652 -0.231 3.913 1.00 89.50 103 GLY A N 1
ATOM 738 C CA . GLY A 1 103 ? 9.238 -0.640 5.241 1.00 89.50 103 GLY A CA 1
ATOM 739 C C . GLY A 1 103 ? 8.232 -1.791 5.184 1.00 89.50 103 GLY A C 1
ATOM 740 O O . GLY A 1 103 ? 8.309 -2.707 4.361 1.00 89.50 103 GLY A O 1
ATOM 741 N N . THR A 1 104 ? 7.223 -1.708 6.040 1.00 92.50 104 THR A N 1
ATOM 742 C CA . THR A 1 104 ? 6.158 -2.702 6.205 1.00 92.50 104 THR A CA 1
ATOM 743 C C . THR A 1 104 ? 5.401 -2.982 4.904 1.00 92.50 104 THR A C 1
ATOM 745 O O . THR A 1 104 ? 4.938 -4.099 4.689 1.00 92.50 104 THR A O 1
ATOM 748 N N . MET A 1 105 ? 5.288 -2.005 3.998 1.00 92.06 105 MET A N 1
ATOM 749 C CA . MET A 1 105 ? 4.552 -2.178 2.739 1.00 92.06 105 MET A CA 1
ATOM 750 C C . MET A 1 105 ? 5.195 -3.195 1.793 1.00 92.06 105 MET A C 1
ATOM 752 O O . MET A 1 105 ? 4.493 -3.729 0.927 1.00 92.06 105 MET A O 1
ATOM 756 N N . LEU A 1 106 ? 6.488 -3.480 1.969 1.00 90.50 106 LEU A N 1
ATOM 757 C CA . LEU A 1 106 ? 7.211 -4.470 1.180 1.00 90.50 106 LEU A CA 1
ATOM 758 C C . LEU A 1 106 ? 6.789 -5.904 1.524 1.00 90.50 106 LEU A C 1
ATOM 760 O O . LEU A 1 106 ? 6.674 -6.742 0.635 1.00 90.50 106 LEU A O 1
ATOM 764 N N . THR A 1 107 ? 6.509 -6.177 2.799 1.00 91.56 107 THR A N 1
ATOM 765 C CA . THR A 1 107 ? 6.334 -7.546 3.315 1.00 91.56 107 THR A CA 1
ATOM 766 C C . THR A 1 107 ? 4.937 -7.832 3.857 1.00 91.56 107 THR A C 1
ATOM 768 O O . THR A 1 107 ? 4.552 -8.996 3.954 1.00 91.56 107 THR A O 1
ATOM 771 N N . VAL A 1 108 ? 4.142 -6.804 4.183 1.00 94.81 108 VAL A N 1
ATOM 772 C CA . VAL A 1 108 ? 2.808 -6.991 4.773 1.00 94.81 108 VAL A CA 1
ATOM 773 C C . VAL A 1 108 ? 1.914 -7.836 3.878 1.00 94.81 108 VAL A C 1
ATOM 775 O O . VAL A 1 108 ? 1.935 -7.729 2.650 1.00 94.81 108 VAL A O 1
ATOM 778 N N . LYS A 1 109 ? 1.085 -8.672 4.490 1.00 95.06 109 LYS A N 1
ATOM 779 C CA . LYS A 1 109 ? 0.117 -9.479 3.760 1.00 95.06 109 LYS A CA 1
ATOM 780 C C . LYS A 1 109 ? -0.874 -8.595 2.997 1.00 95.06 109 LYS A C 1
ATOM 782 O O . LYS A 1 109 ? -1.431 -7.648 3.545 1.00 95.06 109 LYS A O 1
ATOM 787 N N . ILE A 1 110 ? -1.127 -8.954 1.741 1.00 96.88 110 ILE A N 1
ATOM 788 C CA . ILE A 1 110 ? -2.227 -8.402 0.947 1.00 96.88 110 ILE A CA 1
ATOM 789 C C . ILE A 1 110 ? -3.375 -9.409 1.020 1.00 96.88 110 ILE A C 1
ATOM 791 O O . ILE A 1 110 ? -3.268 -10.536 0.534 1.00 96.88 110 ILE A O 1
ATOM 795 N N . HIS A 1 111 ? -4.469 -9.032 1.675 1.00 96.88 111 HIS A N 1
ATOM 796 C CA . HIS A 1 111 ? -5.659 -9.874 1.785 1.00 96.88 111 HIS A CA 1
ATOM 797 C C . HIS A 1 111 ? -6.527 -9.748 0.539 1.00 96.88 111 HIS A C 1
ATOM 799 O O . HIS A 1 111 ? -6.584 -8.692 -0.087 1.00 96.88 111 HIS A O 1
ATOM 805 N N . LYS A 1 112 ? -7.267 -10.808 0.205 1.00 94.38 112 LYS A N 1
ATOM 806 C CA . LYS A 1 112 ? -8.280 -10.749 -0.857 1.00 94.38 112 LYS A CA 1
ATOM 807 C C . LYS A 1 112 ? -9.393 -9.772 -0.474 1.00 94.38 112 LYS A C 1
ATOM 809 O O . LYS A 1 112 ? -9.706 -9.617 0.711 1.00 94.38 112 LYS A O 1
ATOM 814 N N . LEU A 1 113 ? -10.042 -9.172 -1.470 1.00 91.19 113 LEU A N 1
ATOM 815 C CA . LEU A 1 113 ? -11.235 -8.357 -1.240 1.00 91.19 113 LEU A CA 1
ATOM 816 C C . LEU A 1 113 ? -12.315 -9.135 -0.472 1.00 91.19 113 LEU A C 1
ATOM 818 O O . LEU A 1 113 ? -12.460 -10.344 -0.633 1.00 91.19 113 LEU A O 1
ATOM 822 N N . GLY A 1 114 ? -13.059 -8.430 0.381 1.00 86.69 114 GLY A N 1
ATOM 823 C CA . GLY A 1 114 ? -14.115 -9.016 1.216 1.00 86.69 114 GLY A CA 1
ATOM 824 C C . GLY A 1 114 ? -13.618 -9.798 2.438 1.00 86.69 114 GLY A C 1
ATOM 825 O O . GLY A 1 114 ? -14.435 -10.220 3.252 1.00 86.69 114 GLY A O 1
ATOM 826 N N . THR A 1 115 ? -12.302 -9.966 2.614 1.00 88.75 115 THR A N 1
ATOM 827 C CA . THR A 1 115 ? -11.744 -10.599 3.819 1.00 88.75 115 THR A CA 1
ATOM 828 C C . THR A 1 115 ? -12.037 -9.736 5.046 1.00 88.75 115 THR A C 1
ATOM 830 O O . THR A 1 115 ? -11.709 -8.551 5.069 1.00 88.75 115 THR A O 1
ATOM 833 N N . GLN A 1 116 ? -12.622 -10.331 6.088 1.00 86.94 116 GLN A N 1
ATOM 834 C CA . GLN A 1 116 ? -12.798 -9.657 7.371 1.00 86.94 116 GLN A CA 1
ATOM 835 C C . GLN A 1 116 ? -11.462 -9.609 8.120 1.00 86.94 116 GLN A C 1
ATOM 837 O O . GLN A 1 116 ? -10.941 -10.637 8.553 1.00 86.94 116 GLN A O 1
ATOM 842 N N . ILE A 1 117 ? -10.935 -8.402 8.309 1.00 89.56 117 ILE A N 1
ATOM 843 C CA . ILE A 1 117 ? -9.666 -8.165 8.994 1.00 89.56 117 ILE A CA 1
ATOM 844 C C . ILE A 1 117 ? -9.965 -7.632 10.403 1.00 89.56 117 ILE A C 1
ATOM 846 O O . ILE A 1 117 ? -10.503 -6.538 10.564 1.00 89.56 117 ILE A O 1
ATOM 850 N N . LYS A 1 118 ? -9.659 -8.429 11.436 1.00 84.81 118 LYS A N 1
ATOM 851 C CA . LYS A 1 118 ? -10.000 -8.114 12.840 1.00 84.81 118 LYS A CA 1
ATOM 852 C C . LYS A 1 118 ? -9.040 -7.125 13.519 1.00 84.81 118 LYS A C 1
ATOM 854 O O . LYS A 1 118 ? -9.402 -6.559 14.542 1.00 84.81 118 LYS A O 1
ATOM 859 N N . GLY A 1 119 ? -7.848 -6.903 12.969 1.00 89.31 119 GLY A N 1
ATOM 860 C CA . GLY A 1 119 ? -6.812 -6.041 13.546 1.00 89.31 119 GLY A CA 1
ATOM 861 C C . GLY A 1 119 ? -5.770 -5.635 12.506 1.00 89.31 119 GLY A C 1
ATOM 862 O O . GLY A 1 119 ? -5.941 -5.923 11.329 1.00 89.31 119 GLY A O 1
ATOM 863 N N . ALA A 1 120 ? -4.711 -4.952 12.925 1.00 93.50 120 ALA A N 1
ATOM 864 C CA . ALA A 1 120 ? -3.589 -4.655 12.039 1.00 93.50 120 ALA A CA 1
ATOM 865 C C . ALA A 1 120 ? -2.717 -5.898 11.816 1.00 93.50 120 ALA A C 1
ATOM 867 O O . ALA A 1 120 ? -2.490 -6.659 12.755 1.00 93.50 120 ALA A O 1
ATOM 868 N N . ASP A 1 121 ? -2.192 -6.072 10.604 1.00 94.94 121 ASP A N 1
ATOM 869 C CA . ASP A 1 121 ? -1.240 -7.148 10.304 1.00 94.94 121 ASP A CA 1
ATOM 870 C C . ASP A 1 121 ? 0.189 -6.797 10.750 1.00 94.94 121 ASP A C 1
ATOM 872 O O . ASP A 1 121 ? 0.989 -7.686 11.028 1.00 94.94 121 ASP A O 1
ATOM 876 N N . ALA A 1 122 ? 0.511 -5.502 10.799 1.00 95.56 122 ALA A N 1
ATOM 877 C CA . ALA A 1 122 ? 1.802 -4.968 11.224 1.00 95.56 122 ALA A CA 1
ATOM 878 C C . ALA A 1 122 ? 1.698 -3.465 11.533 1.00 95.56 122 ALA A C 1
ATOM 880 O O . ALA A 1 122 ? 0.738 -2.808 11.124 1.00 95.56 122 ALA A O 1
ATOM 881 N N . GLU A 1 123 ? 2.689 -2.909 12.230 1.00 95.88 123 GLU A N 1
ATOM 882 C CA . GLU A 1 123 ? 2.790 -1.465 12.472 1.00 95.88 123 GLU A CA 1
ATOM 883 C C . GLU A 1 123 ? 3.128 -0.693 11.188 1.00 95.88 123 GLU A 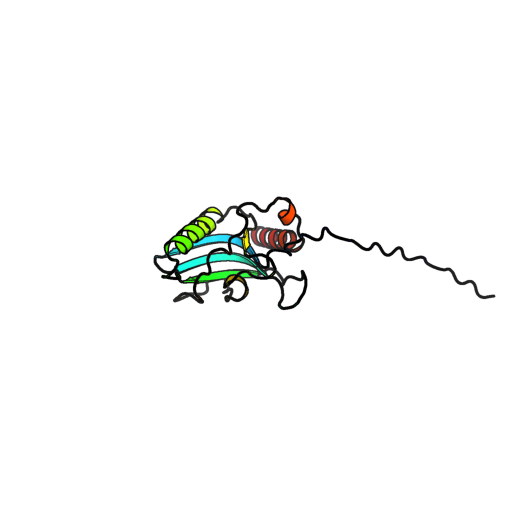C 1
ATOM 885 O O . GLU A 1 123 ? 3.871 -1.154 10.313 1.00 95.88 123 GLU A O 1
ATOM 890 N N . TYR A 1 124 ? 2.560 0.503 11.071 1.00 93.94 124 TYR A N 1
ATOM 891 C CA . TYR A 1 124 ? 2.792 1.413 9.965 1.00 93.94 124 TYR A CA 1
ATOM 892 C C . TYR A 1 124 ? 4.184 2.044 10.067 1.00 93.94 124 TYR A C 1
ATOM 894 O O . TYR A 1 124 ? 4.527 2.680 11.059 1.00 93.94 124 TYR A O 1
ATOM 902 N N . THR A 1 125 ? 4.973 1.923 9.004 1.00 92.38 125 THR A N 1
ATOM 903 C CA . THR A 1 125 ? 6.303 2.533 8.902 1.00 92.38 125 THR A CA 1
ATOM 904 C C . THR A 1 125 ? 6.221 3.842 8.124 1.00 92.38 125 THR A C 1
ATOM 906 O O . THR A 1 125 ? 5.985 3.861 6.918 1.00 92.38 125 THR A O 1
ATOM 909 N N . THR A 1 126 ? 6.419 4.956 8.828 1.00 88.75 126 THR A N 1
ATOM 910 C CA . THR A 1 126 ? 6.408 6.306 8.242 1.00 88.75 126 THR A CA 1
ATOM 911 C C . THR A 1 126 ? 7.682 6.596 7.450 1.00 88.75 126 THR A C 1
ATOM 913 O O . THR A 1 126 ? 8.669 5.863 7.536 1.00 88.75 126 THR A O 1
ATOM 916 N N . GLY A 1 127 ? 7.670 7.663 6.653 1.00 83.00 127 GLY A N 1
ATOM 917 C CA . GLY A 1 127 ? 8.797 8.122 5.841 1.00 83.00 127 GLY A CA 1
ATOM 918 C C . GLY A 1 127 ? 8.962 7.382 4.513 1.00 83.00 127 GLY A C 1
ATOM 919 O O . GLY A 1 127 ? 9.870 7.704 3.753 1.00 83.00 127 GLY A O 1
ATOM 920 N N . HIS A 1 128 ? 8.083 6.419 4.216 1.00 79.75 128 HIS A N 1
ATOM 921 C CA . HIS A 1 128 ? 8.154 5.601 3.005 1.00 79.75 128 HIS A CA 1
ATOM 922 C C . HIS A 1 128 ? 7.144 6.028 1.935 1.00 79.75 128 HIS A C 1
ATOM 924 O O . HIS A 1 128 ? 7.276 5.595 0.793 1.00 79.75 128 HIS A O 1
ATOM 930 N N . ILE A 1 129 ? 6.177 6.911 2.224 1.00 73.50 129 ILE A N 1
ATOM 931 C CA . ILE A 1 129 ? 5.401 7.563 1.155 1.00 73.50 129 ILE A CA 1
ATOM 932 C C . ILE A 1 129 ? 6.284 8.630 0.499 1.00 73.50 129 ILE A C 1
ATOM 934 O O . ILE A 1 129 ? 6.228 9.820 0.804 1.00 73.50 129 ILE A O 1
ATOM 938 N N . GLY A 1 130 ? 7.135 8.190 -0.418 1.00 58.53 130 GLY A N 1
ATOM 939 C CA . GLY A 1 130 ? 7.832 9.069 -1.339 1.00 58.53 130 GLY A CA 1
ATOM 940 C C . GLY A 1 130 ? 6.962 9.310 -2.567 1.00 58.53 130 GLY A C 1
ATOM 941 O O . GLY A 1 130 ? 6.533 8.353 -3.202 1.00 58.53 130 GLY A O 1
ATOM 942 N N . MET A 1 131 ? 6.774 10.577 -2.949 1.00 51.25 131 MET A N 1
ATOM 943 C CA . MET A 1 131 ? 6.206 11.003 -4.241 1.00 51.25 131 MET A CA 1
ATOM 944 C C . MET A 1 131 ? 4.675 10.888 -4.376 1.00 51.25 131 MET A C 1
ATOM 946 O O . MET A 1 131 ? 4.131 10.201 -5.245 1.00 51.25 131 MET A O 1
ATOM 950 N N . VAL A 1 132 ? 3.943 11.689 -3.596 1.00 44.91 132 VAL A N 1
ATOM 951 C CA . VAL A 1 132 ? 2.678 12.237 -4.110 1.00 44.91 132 VAL A CA 1
ATOM 952 C C . VAL A 1 132 ? 3.019 12.996 -5.389 1.00 44.91 132 VAL A C 1
ATOM 954 O O . VAL A 1 132 ? 3.852 13.896 -5.373 1.00 44.91 132 VAL A O 1
ATOM 957 N N . THR A 1 133 ? 2.371 12.617 -6.484 1.00 41.91 133 THR A N 1
ATOM 958 C CA . THR A 1 133 ? 2.836 12.784 -7.865 1.00 41.91 133 THR A CA 1
ATOM 959 C C . THR A 1 133 ? 3.921 11.774 -8.182 1.00 41.91 133 THR A C 1
ATOM 961 O O . THR A 1 133 ? 5.074 11.924 -7.797 1.00 41.91 133 THR A O 1
ATOM 964 N N . AL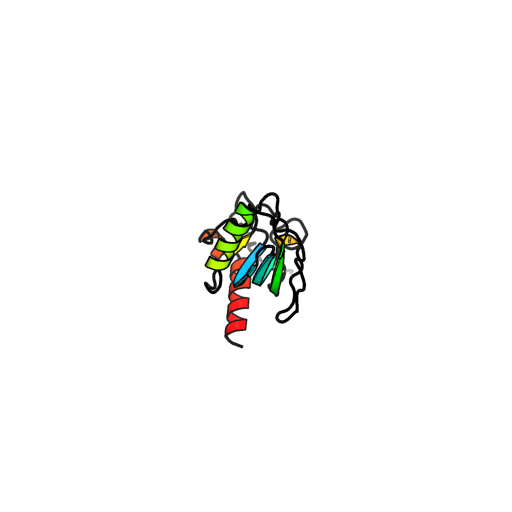A A 1 134 ? 3.559 10.750 -8.955 1.00 46.44 134 ALA A N 1
ATOM 965 C CA . ALA A 1 134 ? 4.515 10.183 -9.882 1.00 46.44 134 ALA A CA 1
ATOM 966 C C . ALA A 1 134 ? 5.308 11.362 -10.459 1.00 46.44 134 ALA A C 1
ATOM 968 O O . ALA A 1 134 ? 4.720 12.186 -11.167 1.00 46.44 134 ALA A O 1
ATOM 969 N N . LYS A 1 135 ? 6.611 11.493 -10.150 1.00 49.47 135 LYS A N 1
ATOM 970 C CA . LYS A 1 135 ? 7.448 12.230 -11.097 1.00 49.47 135 LYS A CA 1
ATOM 971 C C . LYS A 1 135 ? 7.117 11.564 -12.417 1.00 49.47 135 LYS A C 1
ATOM 973 O O . LYS A 1 135 ? 7.098 10.335 -12.482 1.00 49.47 135 LYS A O 1
ATOM 978 N N . GLN A 1 136 ? 6.733 12.354 -13.403 1.00 52.12 136 GLN A N 1
ATOM 979 C CA . GLN A 1 136 ? 6.257 11.848 -14.686 1.00 52.12 136 GLN A CA 1
ATOM 980 C C . GLN A 1 136 ? 7.234 10.794 -15.251 1.00 52.12 136 GLN A C 1
ATOM 982 O O . GLN A 1 136 ? 6.812 9.782 -15.796 1.00 52.12 136 GLN A O 1
ATOM 987 N N . GLU A 1 137 ? 8.521 10.960 -14.926 1.00 55.94 137 GLU A N 1
ATOM 988 C CA . GLU A 1 137 ? 9.636 10.023 -15.105 1.00 55.94 137 GLU A CA 1
ATOM 989 C C . GLU A 1 137 ? 9.367 8.577 -14.627 1.00 55.94 137 GLU A C 1
ATOM 991 O O . GLU A 1 137 ? 9.752 7.627 -15.302 1.00 55.94 137 GLU A O 1
ATOM 996 N N . TRP A 1 138 ? 8.696 8.377 -13.487 1.00 63.19 138 TRP A N 1
ATOM 997 C CA . TRP A 1 138 ? 8.338 7.049 -12.974 1.00 63.19 138 TRP A CA 1
ATOM 998 C C . TRP A 1 138 ? 6.999 6.535 -13.506 1.00 63.19 138 TRP A C 1
ATOM 1000 O O . TRP A 1 138 ? 6.775 5.328 -13.501 1.00 63.19 138 TRP A O 1
ATOM 1010 N N . ALA A 1 139 ? 6.109 7.411 -13.984 1.00 65.38 139 ALA A N 1
ATOM 1011 C CA . ALA A 1 139 ? 4.836 6.983 -14.572 1.00 65.38 139 ALA A CA 1
ATOM 1012 C C . ALA A 1 139 ? 5.050 6.119 -15.827 1.00 65.38 139 ALA A C 1
ATOM 1014 O O . ALA A 1 139 ? 4.232 5.255 -16.144 1.00 65.38 139 ALA A O 1
ATOM 1015 N N . ASP A 1 140 ? 6.180 6.327 -16.507 1.00 72.12 140 ASP A N 1
ATOM 1016 C CA . ASP A 1 140 ? 6.574 5.572 -17.687 1.00 72.12 140 ASP A CA 1
ATOM 1017 C C . ASP A 1 140 ? 7.273 4.239 -17.402 1.00 72.12 140 ASP A C 1
ATOM 1019 O O . ASP A 1 140 ? 7.518 3.475 -18.345 1.00 72.12 140 ASP A O 1
ATOM 1023 N N . GLN A 1 141 ? 7.543 3.927 -16.133 1.00 79.25 141 GLN A N 1
ATOM 1024 C CA . GLN A 1 141 ? 8.194 2.683 -15.737 1.00 79.25 141 GLN A CA 1
ATOM 1025 C C . GLN A 1 141 ? 7.316 1.463 -16.069 1.00 79.25 141 GLN A C 1
ATOM 1027 O O . GLN A 1 141 ? 6.102 1.489 -15.829 1.00 79.25 141 GLN A O 1
ATOM 1032 N N . PRO A 1 142 ? 7.914 0.356 -16.552 1.00 87.81 142 PRO A N 1
ATOM 1033 C CA . PRO A 1 142 ? 7.202 -0.896 -16.803 1.00 87.81 142 PRO A CA 1
ATOM 1034 C C . PRO A 1 142 ? 6.277 -1.382 -15.664 1.00 87.81 142 PRO A C 1
ATOM 1036 O O . PRO A 1 142 ? 5.130 -1.720 -15.973 1.00 87.81 142 PRO A O 1
ATOM 1039 N N . PRO A 1 143 ? 6.673 -1.381 -14.369 1.00 88.62 143 PRO A N 1
ATOM 1040 C CA . PRO A 1 143 ? 5.781 -1.791 -13.276 1.00 88.62 143 PRO A CA 1
ATOM 1041 C C . PRO A 1 143 ? 4.543 -0.900 -13.137 1.00 88.62 143 PRO A C 1
ATOM 1043 O O . PRO A 1 143 ? 3.442 -1.406 -12.927 1.00 88.62 143 PRO A O 1
ATOM 1046 N N . VAL A 1 144 ? 4.684 0.416 -13.328 1.00 89.00 144 VAL A N 1
ATOM 1047 C CA . VAL A 1 144 ? 3.554 1.352 -13.254 1.00 89.00 144 VAL A CA 1
ATOM 1048 C C . VAL A 1 144 ? 2.596 1.135 -14.422 1.00 89.00 144 VAL A C 1
ATOM 1050 O O . VAL A 1 144 ? 1.386 1.044 -14.214 1.00 89.00 144 VAL A O 1
ATOM 1053 N N . LYS A 1 145 ? 3.115 0.973 -15.645 1.00 90.19 145 LYS A N 1
ATOM 1054 C CA . LYS A 1 145 ? 2.294 0.654 -16.828 1.00 90.19 145 LYS A CA 1
ATOM 1055 C C . LYS A 1 145 ? 1.540 -0.663 -16.657 1.00 90.19 145 LYS A C 1
ATOM 1057 O O . LYS A 1 145 ? 0.348 -0.719 -16.950 1.00 90.19 145 LYS A O 1
ATOM 1062 N N . THR A 1 146 ? 2.214 -1.684 -16.132 1.00 92.81 146 THR A N 1
ATOM 1063 C CA . THR A 1 146 ? 1.628 -3.002 -15.847 1.00 92.81 146 THR A CA 1
ATOM 1064 C C . THR A 1 146 ? 0.504 -2.896 -14.818 1.00 92.81 146 THR A C 1
ATOM 1066 O O . THR A 1 146 ? -0.599 -3.387 -15.055 1.00 92.81 146 THR A O 1
ATOM 1069 N N . LEU A 1 147 ? 0.737 -2.181 -13.713 1.00 93.75 147 LEU A N 1
ATOM 1070 C CA . LEU A 1 147 ? -0.267 -1.957 -12.675 1.00 93.75 147 LEU A CA 1
ATOM 1071 C C . LEU A 1 147 ? -1.481 -1.176 -13.202 1.00 93.75 147 LEU A C 1
ATOM 1073 O O . LEU A 1 147 ? -2.624 -1.551 -12.948 1.00 93.75 147 LEU A O 1
ATOM 1077 N N . LEU A 1 148 ? -1.258 -0.108 -13.971 1.00 92.06 148 LEU A N 1
ATOM 1078 C CA . LEU A 1 148 ? -2.344 0.689 -14.547 1.00 92.06 148 LEU A CA 1
ATOM 1079 C C . LEU A 1 148 ? -3.145 -0.095 -15.595 1.00 92.06 148 LEU A C 1
ATOM 1081 O O . LEU A 1 148 ? -4.363 0.068 -15.674 1.00 92.06 148 LEU A O 1
ATOM 1085 N N . ALA A 1 149 ? -2.494 -0.949 -16.390 1.00 92.81 149 ALA A N 1
ATOM 1086 C CA . ALA A 1 149 ? -3.176 -1.845 -17.321 1.00 92.81 149 ALA A CA 1
ATOM 1087 C C . ALA A 1 149 ? -4.058 -2.857 -16.573 1.00 92.81 149 ALA A C 1
ATOM 1089 O O . ALA A 1 149 ? -5.233 -2.996 -16.907 1.00 92.81 149 ALA A O 1
ATOM 1090 N N . PHE A 1 150 ? -3.535 -3.473 -15.509 1.00 94.62 150 PHE A N 1
ATOM 1091 C CA . PHE A 1 150 ? -4.297 -4.365 -14.632 1.00 94.62 150 PHE A CA 1
ATOM 1092 C C . PHE A 1 150 ? -5.549 -3.675 -14.062 1.00 94.62 150 PHE A C 1
ATOM 1094 O O . PHE A 1 150 ? -6.667 -4.167 -14.227 1.00 94.62 150 PHE A O 1
ATOM 1101 N N . VAL A 1 151 ? -5.401 -2.468 -13.504 1.00 92.62 151 VAL A N 1
ATOM 1102 C CA . VAL A 1 151 ? -6.537 -1.688 -12.978 1.00 92.62 151 VAL A CA 1
ATOM 1103 C C . VAL A 1 151 ? -7.572 -1.373 -14.063 1.00 92.62 151 VAL A C 1
ATOM 1105 O O . VAL A 1 151 ? -8.772 -1.418 -13.790 1.00 92.62 151 VAL A O 1
ATOM 1108 N N . LYS A 1 152 ? -7.144 -1.065 -15.295 1.00 91.31 152 LYS A N 1
ATOM 1109 C CA . LYS A 1 152 ? -8.069 -0.829 -16.417 1.00 91.31 152 LYS A CA 1
ATOM 1110 C C . LYS A 1 152 ? -8.874 -2.080 -16.755 1.00 91.31 152 LYS A C 1
ATOM 1112 O O . LYS A 1 152 ? -10.087 -1.968 -16.879 1.00 91.31 152 LYS A O 1
ATOM 1117 N N . THR A 1 153 ? -8.227 -3.245 -16.845 1.00 89.88 153 THR A N 1
ATOM 1118 C CA . THR A 1 153 ? -8.913 -4.510 -17.173 1.00 89.88 153 THR A CA 1
ATOM 1119 C C . THR A 1 153 ? -9.978 -4.881 -16.143 1.00 89.88 153 THR A C 1
ATOM 1121 O O . THR A 1 153 ? -11.062 -5.314 -16.521 1.00 89.88 153 THR A O 1
ATOM 1124 N N . LYS A 1 154 ? -9.718 -4.608 -14.857 1.00 83.06 154 LYS A N 1
ATOM 1125 C CA . LYS A 1 154 ? -10.688 -4.790 -13.772 1.00 83.06 154 LYS A CA 1
ATOM 1126 C C . LYS A 1 154 ? -11.926 -3.902 -13.920 1.00 83.06 154 LYS A C 1
ATOM 1128 O O . LYS A 1 154 ? -13.020 -4.329 -13.596 1.00 83.06 154 LYS A O 1
ATOM 1133 N N . LYS A 1 155 ? -11.771 -2.653 -14.372 1.00 72.69 155 LYS A N 1
ATOM 1134 C CA . LYS A 1 155 ? -12.902 -1.713 -14.506 1.00 72.69 155 LYS A CA 1
ATOM 1135 C C . LYS A 1 155 ? -13.822 -2.031 -15.687 1.00 72.69 155 LYS A C 1
ATOM 1137 O O . LYS A 1 155 ? -14.919 -1.487 -15.749 1.00 72.69 155 LYS A O 1
ATOM 1142 N N . THR A 1 156 ? -13.350 -2.829 -16.641 1.00 62.56 156 THR A N 1
ATOM 1143 C CA . THR A 1 156 ? -14.084 -3.197 -17.860 1.00 62.56 156 THR A CA 1
ATOM 1144 C C . THR A 1 156 ? -14.747 -4.573 -17.799 1.00 62.56 156 THR A C 1
ATOM 1146 O O . THR A 1 156 ? -15.489 -4.898 -18.722 1.00 62.56 156 THR A O 1
ATOM 1149 N N . GLY A 1 157 ? -14.450 -5.376 -16.774 1.00 48.72 157 GLY A N 1
ATOM 1150 C CA . GLY A 1 157 ? -15.062 -6.687 -16.531 1.00 48.72 157 GLY A CA 1
ATOM 1151 C C . GLY A 1 157 ? -16.102 -6.607 -15.429 1.00 48.72 157 GLY A C 1
ATOM 1152 O O . GLY A 1 157 ? -17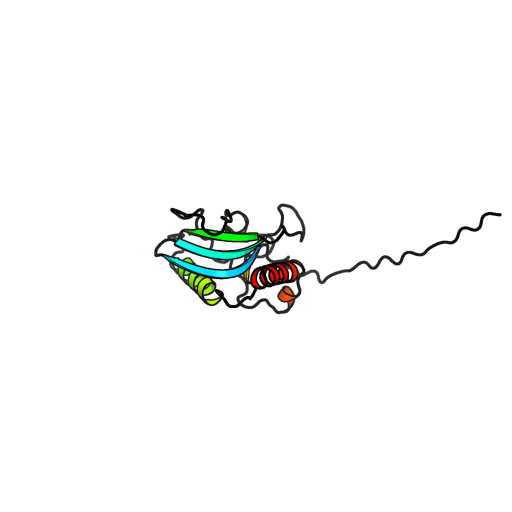.138 -7.286 -15.575 1.00 48.72 157 GLY A O 1
#

Organism: NCBI:txid1210884

Foldseek 3Di:
DDDDDDDDDPPPPPPDDDDVWAFQFKKWQFAAWDDDQFKIKTWTKMKGHDPDPDNDIDQIDGAMAMATEPPVCNVQVVVVSVVSRVSHPVLAMFGFAINRDRDCVRPTDGHHPPDDDPHHSYHDDGPGRDDPPDPVVCCPDPRNVSRSVVVVVVVVD

Sequence (157 aa):
MTRFLVAVAAVVIGAGPALAGGPPPVYVVVDKVTVEANKVTIHGSFIRLKEGRGADYEAPVEGVVCLGLDERKAAECRTEWGQWAKAAGTGRAISVGMCGDAGTMLTVKIHKLGTQIKGADAEYTTGHIGMVTAKQEWADQPPVKTLLAFVKTKKTG